Protein AF-A0A2E1AAJ9-F1 (afdb_monomer)

Nearest PDB structures (foldseek):
  6jx6-assembly1_C  TM=2.119E-01  e=5.612E+00  Homo sapiens

Sequence (139 aa):
MKSLSLLQIGNFVALIATLIMNGLSNSGIFPNTVGDLGNSRAIFFLPETYVFAIWGVIYVGLIGFAIYQLRPVAKANGTVDRVGYWFVLSCLANITWLVLFLYDLVWLSTVAMLVILYALIMIYRRLGIGQRTIDWQER

Foldseek 3Di:
DDDDDPLLVLLVVLLVVLVVLQCCLQVPVAVDHLQRLLVVDPDPPRDHSCVCCVVVVVSVVSVVVSVVCVDVVCVVVCLSVQQRVLSSQLSVLSSVLSVCVSVVVVVVSVVSVVSNVVSVVSNCVSVCVPNDDQDPVRD

Secondary structure (DSSP, 8-state):
-PPPPHHHHHHHHHHHHHHHHHHHHHTTSSSS-HHHHHHTS--TTPPPGGGGGHHHHHHHHHHHHHHHTTSHHHHHTTHHHHHHHHHHHHHHHHHHHHHHHHTT-HHHHHHHHHHHHHHHHHHHHHHTTTTS---TTT-

Solvent-accessible surface area (backbone atoms only — not comparable to full-atom values): 7827 Å² total; per-residue (Å²): 131,86,80,79,52,72,53,59,52,45,36,46,53,32,48,53,53,31,54,49,49,55,49,46,44,65,67,69,81,43,101,55,33,62,53,54,62,51,67,73,48,94,48,99,81,61,71,62,66,70,63,62,51,56,54,58,58,51,49,52,52,51,51,52,47,58,55,48,60,70,37,71,65,34,59,74,72,45,50,52,75,53,32,28,69,38,49,31,50,27,28,53,25,49,42,50,20,53,53,30,44,68,70,67,37,51,73,62,18,50,52,24,48,52,51,27,52,50,25,50,54,48,34,51,64,56,68,35,77,92,77,61,86,78,50,83,92,74,111

Structure (mmCIF, N/CA/C/O backbone):
data_AF-A0A2E1AAJ9-F1
#
_entry.id   AF-A0A2E1AAJ9-F1
#
loop_
_atom_site.group_PDB
_atom_site.id
_atom_site.type_symbol
_atom_site.label_atom_id
_atom_site.label_alt_id
_atom_site.label_comp_id
_atom_site.label_asym_id
_atom_site.label_entity_id
_atom_site.label_seq_id
_atom_site.pdbx_PDB_ins_code
_atom_site.Cartn_x
_atom_site.Cartn_y
_atom_site.Cartn_z
_atom_site.occupancy
_atom_site.B_iso_or_equiv
_atom_site.auth_seq_id
_atom_site.auth_comp_id
_atom_site.auth_asym_id
_atom_site.auth_atom_id
_atom_site.pdbx_PDB_model_num
ATOM 1 N N . MET A 1 1 ? -4.360 7.893 28.982 1.00 41.97 1 MET A N 1
ATOM 2 C CA . MET A 1 1 ? -3.803 7.544 27.655 1.00 41.97 1 MET A CA 1
ATOM 3 C C . MET A 1 1 ? -4.400 6.206 27.239 1.00 41.97 1 MET A C 1
ATOM 5 O O . MET A 1 1 ? -4.140 5.220 27.914 1.00 41.97 1 MET A O 1
ATOM 9 N N . LYS A 1 2 ? -5.294 6.159 26.240 1.00 51.53 2 LYS A N 1
ATOM 10 C CA . LYS A 1 2 ? -5.865 4.878 25.779 1.00 51.53 2 LYS A CA 1
ATOM 11 C C . LYS A 1 2 ? -4.770 4.130 25.013 1.00 51.53 2 LYS A C 1
ATOM 13 O O . LYS A 1 2 ? -4.247 4.679 24.049 1.00 51.53 2 LYS A O 1
ATOM 18 N N . SER A 1 3 ? -4.408 2.925 25.449 1.00 59.69 3 SER A N 1
ATOM 19 C CA . SER A 1 3 ? -3.402 2.106 24.767 1.00 59.69 3 SER A CA 1
ATOM 20 C C . SER A 1 3 ? -3.836 1.823 23.327 1.00 59.69 3 SER A C 1
ATOM 22 O O . SER A 1 3 ? -5.006 1.524 23.050 1.00 59.69 3 SER A O 1
ATOM 24 N N . LEU A 1 4 ? -2.902 1.964 22.388 1.00 66.38 4 LEU A N 1
ATOM 25 C CA . LEU A 1 4 ? -3.104 1.537 21.007 1.00 66.38 4 LEU A CA 1
ATOM 26 C C . LEU A 1 4 ? -3.210 0.009 20.989 1.00 66.38 4 LEU A C 1
ATOM 28 O O . LEU A 1 4 ? -2.479 -0.680 21.697 1.00 66.38 4 LEU A O 1
ATOM 32 N N . SER A 1 5 ? -4.158 -0.523 20.220 1.00 79.19 5 SER A N 1
ATOM 33 C CA . SER A 1 5 ? -4.226 -1.970 19.996 1.00 79.19 5 SER A CA 1
ATOM 34 C C . SER A 1 5 ? -3.072 -2.411 19.094 1.00 79.19 5 SER A C 1
ATOM 36 O O . SER A 1 5 ? -2.636 -1.651 18.225 1.00 79.19 5 SER A O 1
ATOM 38 N N . LEU A 1 6 ? -2.614 -3.654 19.262 1.00 84.25 6 LEU A N 1
ATOM 39 C CA . LEU A 1 6 ? -1.573 -4.253 18.422 1.00 84.25 6 LEU A CA 1
ATOM 40 C C . LEU A 1 6 ? -1.909 -4.140 16.923 1.00 84.25 6 LEU A C 1
ATOM 42 O O . LEU A 1 6 ? -1.031 -3.870 16.114 1.00 84.25 6 LEU A O 1
ATOM 46 N N . LEU A 1 7 ? -3.192 -4.265 16.566 1.00 85.44 7 LEU A N 1
ATOM 47 C CA . LEU A 1 7 ? -3.684 -4.129 15.194 1.00 85.44 7 LEU A CA 1
ATOM 48 C C . LEU A 1 7 ? -3.580 -2.707 14.642 1.00 85.44 7 LEU A C 1
ATOM 50 O O . LEU A 1 7 ? -3.213 -2.540 13.486 1.00 85.44 7 LEU A O 1
ATOM 54 N N . GLN A 1 8 ? -3.853 -1.675 15.445 1.00 85.38 8 GLN A N 1
ATOM 55 C CA . GLN A 1 8 ? -3.682 -0.281 15.002 1.00 85.38 8 GLN A CA 1
ATOM 56 C C . GLN A 1 8 ? -2.216 0.021 14.695 1.00 85.38 8 GLN A C 1
ATOM 58 O O . GLN A 1 8 ? -1.916 0.653 13.682 1.00 85.38 8 GLN A O 1
ATOM 63 N N . ILE A 1 9 ? -1.316 -0.458 15.560 1.00 86.69 9 ILE A N 1
ATOM 64 C CA . ILE A 1 9 ? 0.131 -0.336 15.363 1.00 86.69 9 ILE A CA 1
ATOM 65 C C . ILE A 1 9 ? 0.538 -1.113 14.108 1.00 86.69 9 ILE A C 1
ATOM 67 O O . ILE A 1 9 ? 1.199 -0.552 13.241 1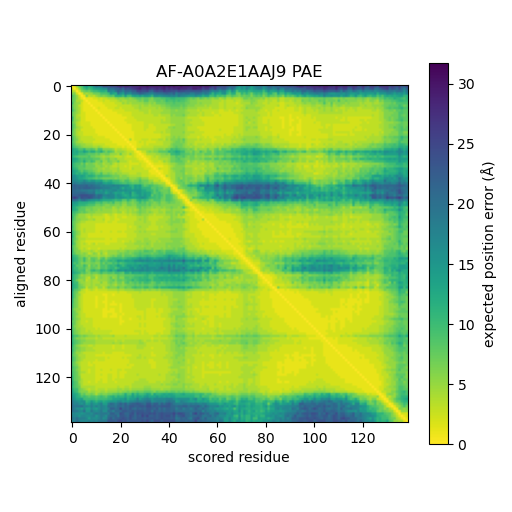.00 86.69 9 ILE A O 1
ATOM 71 N N . GLY A 1 10 ? 0.082 -2.361 13.971 1.00 88.56 10 GLY A N 1
ATOM 72 C CA . GLY A 1 10 ? 0.343 -3.203 12.804 1.00 88.56 10 GLY A CA 1
ATOM 73 C C . GLY A 1 10 ? -0.109 -2.560 11.493 1.00 88.56 10 GLY A C 1
ATOM 74 O O . GLY A 1 10 ? 0.683 -2.474 10.561 1.00 88.56 10 GLY A O 1
ATOM 75 N N . ASN A 1 11 ? -1.333 -2.029 11.438 1.00 91.19 11 ASN A N 1
ATOM 76 C CA . ASN A 1 11 ? -1.853 -1.310 10.274 1.00 91.19 11 ASN A CA 1
ATOM 77 C C . ASN A 1 11 ? -0.999 -0.087 9.937 1.00 91.19 11 ASN A C 1
ATOM 79 O O . ASN A 1 11 ? -0.665 0.136 8.776 1.00 91.19 11 ASN A O 1
ATOM 83 N N . PHE A 1 12 ? -0.643 0.711 10.947 1.00 90.75 12 PHE A N 1
ATOM 84 C CA . PHE A 1 12 ? 0.141 1.921 10.732 1.00 90.75 12 PHE A CA 1
ATOM 85 C C . PHE A 1 12 ? 1.541 1.588 10.207 1.00 90.75 12 PHE A C 1
ATOM 87 O O . PHE A 1 12 ? 1.965 2.137 9.194 1.00 90.75 12 PHE A O 1
ATOM 94 N N . VAL A 1 13 ? 2.230 0.635 10.839 1.00 93.50 13 VAL A N 1
ATOM 95 C CA . VAL A 1 13 ? 3.557 0.170 10.407 1.00 93.50 13 VAL A CA 1
ATOM 96 C C . VAL A 1 13 ? 3.499 -0.419 8.997 1.00 93.50 13 VAL A C 1
ATOM 98 O O . VAL A 1 13 ? 4.334 -0.075 8.163 1.00 93.50 13 VAL A O 1
ATOM 101 N N . ALA A 1 14 ? 2.497 -1.251 8.700 1.00 94.12 14 ALA A N 1
ATOM 102 C CA . ALA A 1 14 ? 2.323 -1.846 7.378 1.00 94.12 14 ALA A CA 1
ATOM 103 C C . ALA A 1 14 ? 2.077 -0.783 6.295 1.00 94.12 14 ALA A C 1
ATOM 105 O O . ALA A 1 14 ? 2.662 -0.862 5.212 1.00 94.12 14 ALA A O 1
ATOM 106 N N . LEU A 1 15 ? 1.273 0.245 6.592 1.00 94.88 15 LEU A N 1
ATOM 107 C CA . LEU A 1 15 ? 1.057 1.366 5.679 1.00 94.88 15 LEU A CA 1
ATOM 108 C C . LEU A 1 15 ? 2.355 2.139 5.431 1.00 94.88 15 LEU A C 1
ATOM 110 O O . LEU A 1 15 ? 2.710 2.357 4.277 1.00 94.88 15 LEU A O 1
ATOM 114 N N . ILE A 1 16 ? 3.081 2.516 6.487 1.00 95.38 16 ILE A N 1
ATOM 115 C CA . ILE A 1 16 ? 4.347 3.250 6.353 1.00 95.38 16 ILE A CA 1
ATOM 116 C C . ILE A 1 16 ? 5.355 2.448 5.524 1.00 95.38 16 ILE A C 1
ATOM 118 O O . ILE A 1 16 ? 5.942 2.994 4.593 1.00 95.38 16 ILE A O 1
ATOM 122 N N . ALA A 1 17 ? 5.502 1.148 5.791 1.00 96.12 17 ALA A N 1
ATOM 123 C CA . ALA A 1 17 ? 6.362 0.274 4.997 1.00 96.12 17 ALA A CA 1
ATOM 124 C C . ALA A 1 17 ? 5.942 0.236 3.516 1.00 96.12 17 ALA A C 1
ATOM 126 O O . ALA A 1 17 ? 6.795 0.278 2.631 1.00 96.12 17 ALA A O 1
ATOM 127 N N . THR A 1 18 ? 4.634 0.218 3.243 1.00 95.88 18 THR A N 1
ATOM 128 C CA . THR A 1 18 ? 4.092 0.236 1.875 1.00 95.88 18 THR A CA 1
ATOM 129 C C . THR A 1 18 ? 4.427 1.543 1.157 1.00 95.88 18 THR A C 1
ATOM 131 O O . THR A 1 18 ? 4.895 1.513 0.021 1.00 95.88 18 THR A O 1
ATOM 134 N N . LEU A 1 19 ? 4.238 2.690 1.819 1.00 94.81 19 LEU A N 1
ATOM 135 C CA . LEU A 1 19 ? 4.552 4.009 1.258 1.00 94.81 19 LEU A CA 1
ATOM 136 C C . LEU A 1 19 ? 6.049 4.167 0.986 1.00 94.81 19 LEU A C 1
ATOM 138 O O . LEU A 1 19 ? 6.427 4.664 -0.073 1.00 94.81 19 LEU A O 1
ATOM 142 N N . ILE A 1 20 ? 6.895 3.708 1.915 1.00 94.94 20 ILE A N 1
ATOM 143 C CA . ILE A 1 20 ? 8.349 3.705 1.732 1.00 94.94 20 ILE A CA 1
ATOM 144 C C . ILE A 1 20 ? 8.707 2.852 0.519 1.00 94.94 20 ILE A C 1
ATOM 146 O O . ILE A 1 20 ? 9.379 3.347 -0.379 1.00 94.94 20 ILE A O 1
ATOM 150 N N . MET A 1 21 ? 8.228 1.606 0.445 1.00 94.38 21 MET A N 1
ATOM 151 C CA . MET A 1 21 ? 8.537 0.725 -0.681 1.00 94.38 21 MET A CA 1
ATOM 152 C C . MET A 1 21 ? 8.061 1.310 -2.016 1.00 94.38 21 MET A C 1
ATOM 154 O O . MET A 1 21 ? 8.784 1.239 -3.008 1.00 94.38 21 MET A O 1
ATOM 158 N N . ASN A 1 22 ? 6.879 1.930 -2.047 1.00 93.19 22 ASN A N 1
ATOM 159 C CA . ASN A 1 22 ? 6.389 2.598 -3.247 1.00 93.19 22 ASN A CA 1
ATOM 160 C C . ASN A 1 22 ? 7.291 3.773 -3.657 1.00 93.19 22 ASN A C 1
ATOM 162 O O . ASN A 1 22 ? 7.662 3.872 -4.828 1.00 93.19 22 ASN A O 1
ATOM 166 N N . GLY A 1 23 ? 7.713 4.603 -2.701 1.00 90.75 23 GLY A N 1
ATOM 167 C CA . GLY A 1 23 ? 8.687 5.665 -2.948 1.00 90.75 23 GLY A CA 1
ATOM 168 C C . GLY A 1 23 ? 10.007 5.117 -3.493 1.00 90.75 23 GLY A C 1
ATOM 169 O O . GLY A 1 23 ? 10.478 5.583 -4.527 1.00 90.75 23 GLY A O 1
ATOM 170 N N . LEU A 1 24 ? 10.553 4.067 -2.868 1.00 90.81 24 LEU A N 1
ATOM 171 C CA . LEU A 1 24 ? 11.791 3.408 -3.305 1.00 90.81 24 LEU A CA 1
ATOM 172 C C . LEU A 1 24 ? 11.676 2.835 -4.724 1.00 90.81 24 LEU A C 1
ATOM 174 O O . LEU A 1 24 ? 12.608 2.946 -5.515 1.00 90.81 24 LEU A O 1
ATOM 178 N N . SER A 1 25 ? 10.520 2.261 -5.068 1.00 88.12 25 SER A N 1
ATOM 179 C CA . SER A 1 25 ? 10.265 1.691 -6.397 1.00 88.12 25 SER A CA 1
ATOM 180 C C . SER A 1 25 ? 10.238 2.731 -7.529 1.00 88.12 25 SER A C 1
ATOM 182 O O . SER A 1 25 ? 10.301 2.357 -8.700 1.00 88.12 25 SER A O 1
ATOM 184 N N . ASN A 1 26 ? 10.171 4.024 -7.187 1.00 86.06 26 ASN A N 1
ATOM 185 C CA . ASN A 1 26 ? 10.147 5.146 -8.130 1.00 86.06 26 ASN A CA 1
ATOM 186 C C . ASN A 1 26 ? 11.325 6.127 -7.951 1.00 86.06 26 ASN A C 1
ATOM 188 O O . ASN A 1 26 ? 11.456 7.059 -8.737 1.00 86.06 26 ASN A O 1
ATOM 192 N N . SER A 1 27 ? 12.189 5.951 -6.942 1.00 82.75 27 SER A N 1
ATOM 193 C CA . SER A 1 27 ? 13.250 6.912 -6.591 1.00 82.75 27 SER A CA 1
ATOM 194 C C . SER A 1 27 ? 14.602 6.662 -7.271 1.00 82.75 27 SER A C 1
ATOM 196 O O . SER A 1 27 ? 15.576 7.339 -6.947 1.00 82.75 27 SER A O 1
ATOM 198 N N . GLY A 1 28 ? 14.691 5.679 -8.175 1.00 79.44 28 GLY A N 1
ATOM 199 C CA . GLY A 1 28 ? 15.927 5.330 -8.891 1.00 79.44 28 GLY A CA 1
ATOM 200 C C . GLY A 1 28 ? 16.938 4.501 -8.086 1.00 79.44 28 GLY A C 1
ATOM 201 O O . GLY A 1 28 ? 18.071 4.329 -8.521 1.00 79.44 28 GLY A O 1
ATOM 202 N N . ILE A 1 29 ? 16.550 3.980 -6.915 1.00 86.31 29 ILE A N 1
ATOM 203 C CA . ILE A 1 29 ? 17.383 3.051 -6.121 1.00 86.31 29 ILE A CA 1
ATOM 204 C C . ILE A 1 29 ? 17.479 1.672 -6.787 1.00 86.31 29 ILE A C 1
ATOM 206 O O . ILE A 1 29 ? 18.475 0.968 -6.631 1.00 86.31 29 ILE A O 1
ATOM 210 N N . PHE A 1 30 ? 16.448 1.289 -7.537 1.00 86.75 30 PHE A N 1
ATOM 211 C CA . PHE A 1 30 ? 16.448 0.087 -8.359 1.00 86.75 30 PHE A CA 1
ATOM 212 C C . PHE A 1 30 ? 16.929 0.406 -9.781 1.00 86.75 30 PHE A C 1
ATOM 214 O O . PHE A 1 30 ? 16.762 1.541 -10.227 1.00 86.75 30 PHE A O 1
ATOM 221 N N . PRO A 1 31 ? 17.473 -0.584 -10.519 1.00 85.00 31 PRO A N 1
ATOM 222 C CA . PRO A 1 31 ? 17.935 -0.384 -11.895 1.00 85.00 31 PRO A CA 1
ATOM 223 C C . PRO A 1 31 ? 16.858 0.154 -12.843 1.00 85.00 31 PRO A C 1
ATOM 225 O O . PRO A 1 31 ? 17.183 0.847 -13.798 1.00 85.00 31 PRO A O 1
ATOM 228 N N . ASN A 1 32 ? 15.592 -0.170 -12.573 1.00 85.81 32 ASN A N 1
ATOM 229 C CA . ASN A 1 32 ? 14.432 0.306 -13.314 1.00 85.81 32 ASN A CA 1
ATOM 230 C C . ASN A 1 32 ? 13.338 0.725 -12.330 1.00 85.81 32 ASN A C 1
ATOM 232 O O . ASN A 1 32 ? 13.241 0.152 -11.239 1.00 85.81 32 ASN A O 1
ATOM 236 N N . THR A 1 33 ? 12.481 1.667 -12.724 1.00 86.25 33 THR A N 1
ATOM 237 C CA . THR A 1 33 ? 11.248 1.953 -11.980 1.00 86.25 33 THR A CA 1
ATOM 238 C C . THR A 1 33 ? 10.100 1.051 -12.432 1.00 86.25 33 THR A C 1
ATOM 240 O O . THR A 1 33 ? 10.139 0.425 -13.495 1.00 86.25 33 THR A O 1
ATOM 243 N N . VAL A 1 34 ? 9.028 1.007 -11.636 1.00 84.62 34 VAL A N 1
ATOM 244 C CA . VAL A 1 34 ? 7.780 0.323 -12.024 1.00 84.62 34 VAL A CA 1
ATOM 245 C C . VAL A 1 34 ? 7.207 0.911 -13.320 1.00 84.62 34 VAL A C 1
ATOM 247 O O . VAL A 1 34 ? 6.708 0.164 -14.159 1.00 84.62 34 VAL A O 1
ATOM 250 N N . GLY A 1 35 ? 7.319 2.231 -13.509 1.00 80.06 35 GLY A N 1
ATOM 251 C CA . GLY A 1 35 ? 6.894 2.905 -14.736 1.00 80.06 35 GLY A CA 1
ATOM 252 C C . GLY A 1 35 ? 7.723 2.492 -15.953 1.00 80.06 35 GLY A C 1
ATOM 253 O O . GLY A 1 35 ? 7.157 2.197 -17.005 1.00 80.06 35 GLY A O 1
ATOM 254 N N . ASP A 1 36 ? 9.045 2.392 -15.796 1.00 82.81 36 ASP A N 1
ATOM 255 C CA . ASP A 1 36 ? 9.955 1.999 -16.881 1.00 82.81 36 ASP A CA 1
ATOM 256 C C . ASP A 1 36 ? 9.724 0.547 -17.316 1.00 82.81 36 ASP A C 1
ATOM 258 O O . ASP A 1 36 ? 9.633 0.262 -18.510 1.00 82.81 36 ASP A O 1
ATOM 262 N N . LEU A 1 37 ? 9.573 -0.370 -16.352 1.00 81.94 37 LEU A N 1
ATOM 263 C CA . LEU A 1 37 ? 9.269 -1.783 -16.618 1.00 81.94 37 LEU A CA 1
ATOM 264 C C . LEU A 1 37 ? 7.868 -1.987 -17.205 1.00 81.94 37 LEU A C 1
ATOM 266 O O . LEU A 1 37 ? 7.638 -2.946 -17.942 1.00 81.94 37 LEU A O 1
ATOM 270 N N . GLY A 1 38 ? 6.931 -1.095 -16.877 1.00 75.81 38 GLY A N 1
ATOM 271 C CA . GLY A 1 38 ? 5.630 -1.031 -17.531 1.00 75.81 38 GLY A CA 1
ATOM 272 C C . GLY A 1 38 ? 5.773 -0.664 -19.008 1.00 75.81 38 GLY A C 1
ATOM 273 O O . GLY A 1 38 ? 5.323 -1.416 -19.863 1.00 75.81 38 GLY A O 1
ATOM 274 N N . ASN A 1 39 ? 6.457 0.440 -19.316 1.00 75.56 39 ASN A N 1
ATOM 275 C CA . ASN A 1 39 ? 6.601 0.945 -20.687 1.00 75.56 39 ASN A CA 1
ATOM 276 C C . ASN A 1 39 ? 7.502 0.095 -21.589 1.00 75.56 39 ASN A C 1
ATOM 278 O O . ASN A 1 39 ? 7.328 0.102 -22.807 1.00 75.56 39 ASN A O 1
ATOM 282 N N . SER A 1 40 ? 8.478 -0.619 -21.024 1.00 75.81 40 SER A N 1
ATOM 283 C CA . SER A 1 40 ? 9.390 -1.463 -21.805 1.00 75.81 40 SER A CA 1
ATOM 28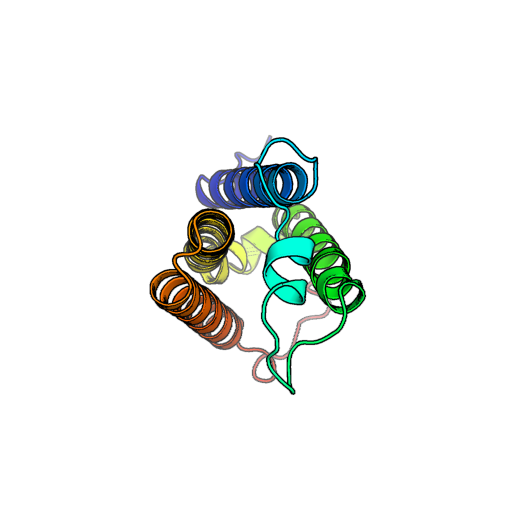4 C C . SER A 1 40 ? 8.692 -2.676 -22.429 1.00 75.81 40 SER A C 1
ATOM 286 O O . SER A 1 40 ? 9.211 -3.285 -23.368 1.00 75.81 40 SER A O 1
ATOM 288 N N . ARG A 1 41 ? 7.497 -3.029 -21.943 1.00 71.31 41 ARG A N 1
ATOM 289 C CA . ARG A 1 41 ? 6.693 -4.125 -22.476 1.00 71.31 41 ARG A CA 1
ATOM 290 C C . ARG A 1 41 ? 5.739 -3.574 -23.533 1.00 71.31 41 ARG A C 1
ATOM 292 O O . ARG A 1 41 ? 4.840 -2.800 -23.245 1.00 71.31 41 ARG A O 1
ATOM 299 N N . ALA A 1 42 ? 5.887 -4.012 -24.777 1.00 60.84 42 ALA A N 1
ATOM 300 C CA . ALA A 1 42 ? 4.948 -3.671 -25.843 1.00 60.84 42 ALA A CA 1
ATOM 301 C C . ALA A 1 42 ? 3.664 -4.517 -25.721 1.00 60.84 42 ALA A C 1
ATOM 303 O O . ALA A 1 42 ? 3.472 -5.486 -26.455 1.00 60.84 42 ALA A O 1
ATOM 304 N N . ILE A 1 43 ? 2.792 -4.191 -24.764 1.00 67.38 43 ILE A N 1
ATOM 305 C CA . ILE A 1 43 ? 1.460 -4.802 -24.634 1.00 67.38 43 ILE A CA 1
ATOM 306 C C . ILE A 1 43 ? 0.430 -3.738 -25.010 1.00 67.38 43 ILE A C 1
ATOM 308 O O . ILE A 1 43 ? 0.411 -2.667 -24.419 1.00 67.38 43 ILE A O 1
ATOM 312 N N . PHE A 1 44 ? -0.459 -4.044 -25.958 1.00 64.75 44 PHE A N 1
ATOM 313 C CA . PHE A 1 44 ? -1.479 -3.112 -26.476 1.00 64.75 44 PHE A CA 1
ATOM 314 C C . PHE A 1 44 ? -2.409 -2.501 -25.415 1.00 64.75 44 PHE A C 1
ATOM 316 O O . PHE A 1 44 ? -3.072 -1.505 -25.679 1.00 64.75 44 PHE A O 1
ATOM 323 N N . PHE A 1 45 ? -2.472 -3.106 -24.230 1.00 66.31 45 PHE A N 1
ATOM 324 C CA . PHE A 1 45 ? -3.327 -2.687 -23.122 1.00 66.31 45 PHE A CA 1
ATOM 325 C C . PHE A 1 45 ? -2.542 -2.071 -21.962 1.00 66.31 45 PHE A C 1
ATOM 327 O O . PHE A 1 45 ? -3.135 -1.805 -20.917 1.00 66.31 45 PHE A O 1
ATOM 334 N N . LEU A 1 46 ? -1.223 -1.886 -22.102 1.00 61.47 46 LEU A N 1
ATOM 335 C CA . LEU A 1 46 ? -0.454 -1.190 -21.081 1.00 61.47 46 LEU A CA 1
ATOM 336 C C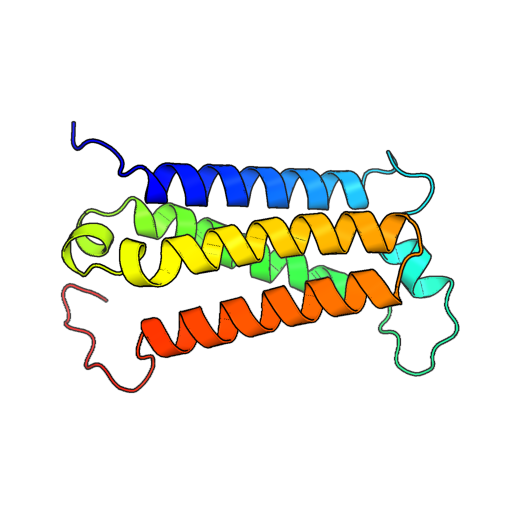 . L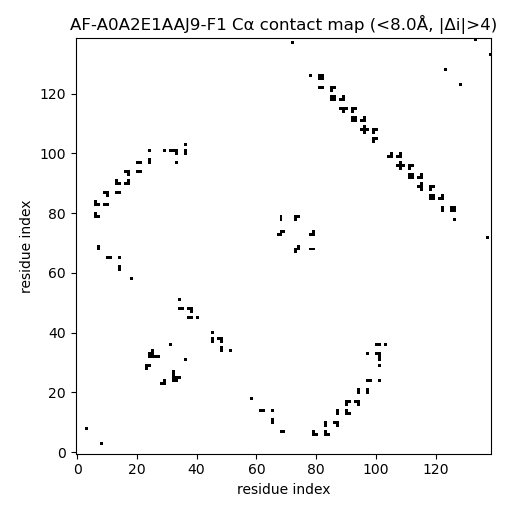EU A 1 46 ? -0.867 0.275 -21.078 1.00 61.47 46 LEU A C 1
ATOM 338 O O . LEU A 1 46 ? -0.770 0.948 -22.106 1.00 61.47 46 LEU A O 1
ATOM 342 N N . PRO A 1 47 ? -1.351 0.773 -19.940 1.00 62.62 47 PRO A N 1
ATOM 343 C CA . PRO A 1 47 ? -1.593 2.183 -19.830 1.00 62.62 47 PRO A CA 1
ATOM 344 C C . PRO A 1 47 ? -0.261 2.941 -19.817 1.00 62.62 47 PRO A C 1
ATOM 346 O O . PRO A 1 47 ? 0.743 2.439 -19.312 1.00 62.62 47 PRO A O 1
ATOM 349 N N . GLU A 1 48 ?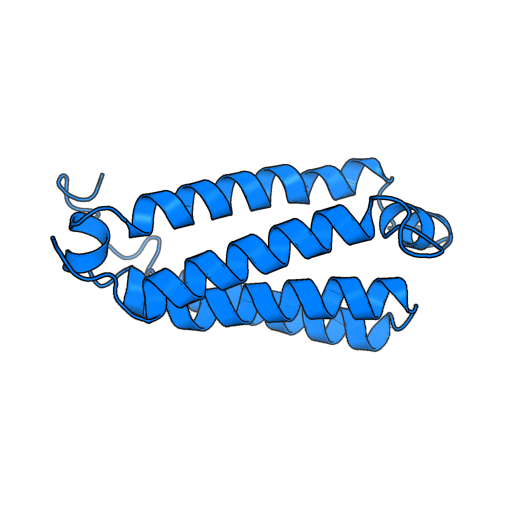 -0.267 4.171 -20.327 1.00 71.81 48 GLU A N 1
ATOM 350 C CA . GLU A 1 48 ? 0.882 5.069 -20.201 1.00 71.81 48 GLU A CA 1
ATOM 351 C C . GLU A 1 48 ? 1.284 5.276 -18.730 1.00 71.81 48 GLU A C 1
ATOM 353 O O . GLU A 1 48 ? 0.473 5.124 -17.809 1.00 71.81 48 GLU A O 1
ATOM 358 N N . THR A 1 49 ? 2.529 5.713 -18.506 1.00 71.38 49 THR A N 1
ATOM 359 C CA . THR A 1 49 ? 3.135 5.910 -17.177 1.00 71.38 49 THR A CA 1
ATOM 360 C C . THR A 1 49 ? 2.259 6.704 -16.202 1.00 71.38 49 THR A C 1
ATOM 362 O O . THR A 1 49 ? 2.302 6.463 -14.995 1.00 71.38 49 THR A O 1
ATOM 365 N N . TYR A 1 50 ? 1.433 7.635 -16.693 1.00 76.75 50 TYR A N 1
ATOM 366 C CA . TYR A 1 50 ? 0.558 8.441 -15.840 1.00 76.75 50 TYR A CA 1
ATOM 367 C C . TYR A 1 50 ? -0.514 7.615 -15.117 1.00 76.75 50 TYR A C 1
ATOM 369 O O . TYR A 1 50 ? -1.001 8.042 -14.073 1.00 76.75 50 TYR A O 1
ATOM 377 N N . VAL A 1 51 ? -0.890 6.432 -15.610 1.00 80.19 51 VAL A N 1
ATOM 378 C CA . VAL A 1 51 ? -1.920 5.605 -14.956 1.00 80.19 51 VAL A CA 1
ATOM 379 C C . VAL A 1 51 ? -1.438 5.049 -13.624 1.00 80.19 51 VAL A C 1
ATOM 381 O O . VAL A 1 51 ? -2.252 4.803 -12.736 1.00 80.19 51 VAL A O 1
ATOM 384 N N . PHE A 1 52 ? -0.127 4.979 -13.395 1.00 79.12 52 PHE A N 1
ATOM 385 C CA . PHE A 1 52 ? 0.401 4.689 -12.065 1.00 79.12 52 PHE A CA 1
ATOM 386 C C . PHE A 1 52 ? 0.104 5.805 -11.043 1.00 79.12 52 PHE A C 1
ATOM 388 O O . PHE A 1 52 ? 0.194 5.559 -9.841 1.00 79.12 52 PHE A O 1
ATOM 395 N N . ALA A 1 53 ? -0.353 6.993 -11.463 1.00 85.06 53 ALA A N 1
ATOM 396 C CA . ALA A 1 53 ? -0.771 8.059 -10.550 1.00 85.06 53 ALA A CA 1
ATOM 397 C C . ALA A 1 53 ? -1.995 7.687 -9.689 1.00 85.06 53 ALA A C 1
ATOM 399 O O . ALA A 1 53 ? -2.175 8.266 -8.614 1.00 85.06 53 ALA A O 1
ATOM 400 N N . ILE A 1 54 ? -2.801 6.690 -10.091 1.00 88.56 54 ILE A N 1
ATOM 401 C CA . ILE A 1 54 ? -3.924 6.195 -9.270 1.00 88.56 54 ILE A CA 1
ATOM 402 C C . ILE A 1 54 ? -3.456 5.726 -7.888 1.00 88.56 54 ILE A C 1
ATOM 404 O O . ILE A 1 54 ? -4.188 5.863 -6.906 1.00 88.56 54 ILE A O 1
ATOM 408 N N . TRP A 1 55 ? -2.221 5.224 -7.787 1.00 88.81 55 TRP A N 1
ATOM 409 C CA . TRP A 1 55 ? -1.646 4.778 -6.525 1.00 88.81 55 TRP A CA 1
ATOM 410 C C . TRP A 1 55 ? -1.534 5.921 -5.519 1.00 88.81 55 TRP A C 1
ATOM 412 O O . TRP A 1 55 ? -1.822 5.709 -4.346 1.00 88.81 55 TRP A O 1
ATOM 422 N N . GLY A 1 56 ? -1.233 7.144 -5.966 1.00 89.62 56 GLY A N 1
ATOM 423 C CA . GLY A 1 56 ? -1.222 8.323 -5.099 1.00 89.62 56 GLY A CA 1
ATOM 424 C C . GLY A 1 56 ? -2.579 8.564 -4.433 1.00 89.62 56 GLY A C 1
ATOM 425 O O . GLY A 1 56 ? -2.650 8.742 -3.218 1.00 89.62 56 GLY A O 1
ATOM 426 N N . VAL A 1 57 ? -3.670 8.479 -5.201 1.00 91.38 57 VAL A N 1
ATOM 427 C CA . VAL A 1 57 ? -5.042 8.627 -4.679 1.00 91.38 57 VAL A CA 1
ATOM 428 C C . VAL A 1 57 ? -5.381 7.508 -3.691 1.00 91.38 57 VAL A C 1
ATOM 430 O O . VAL A 1 57 ? -5.917 7.775 -2.613 1.00 91.38 57 VAL A O 1
ATOM 433 N N . ILE A 1 58 ? -5.027 6.261 -4.022 1.00 92.69 58 ILE A N 1
ATOM 434 C CA . ILE A 1 58 ? -5.224 5.107 -3.135 1.00 92.69 58 ILE A CA 1
ATOM 435 C C . ILE A 1 58 ? -4.468 5.322 -1.819 1.00 92.69 58 ILE A C 1
ATOM 437 O O . ILE A 1 58 ? -5.056 5.185 -0.748 1.00 92.69 58 ILE A O 1
ATOM 441 N N . TYR A 1 59 ? -3.197 5.720 -1.874 1.00 92.06 59 TYR A N 1
ATOM 442 C CA . TYR A 1 59 ? -2.375 5.954 -0.688 1.00 92.06 59 TYR A CA 1
ATOM 443 C C . TYR A 1 59 ? -2.897 7.096 0.182 1.00 92.06 59 TYR A C 1
ATOM 445 O O . TYR A 1 59 ? -2.916 6.952 1.404 1.00 92.06 59 TYR A O 1
ATOM 453 N N . VAL A 1 60 ? -3.403 8.181 -0.410 1.00 93.44 60 VAL A N 1
ATOM 454 C CA . VAL A 1 60 ? -4.092 9.245 0.340 1.00 93.44 60 VAL A CA 1
ATOM 455 C C . VAL A 1 60 ? -5.308 8.685 1.085 1.00 93.44 60 VAL A C 1
ATOM 457 O O . VAL A 1 60 ? -5.476 8.952 2.277 1.00 93.44 60 VAL A O 1
ATOM 460 N N . GLY A 1 61 ? -6.117 7.851 0.427 1.00 91.50 61 GLY A N 1
ATOM 461 C CA . GLY A 1 61 ? -7.239 7.163 1.071 1.00 91.50 61 GLY A CA 1
ATOM 462 C C . GLY A 1 61 ? -6.804 6.254 2.228 1.00 91.50 61 GLY A C 1
ATOM 463 O O . GLY A 1 61 ? -7.413 6.278 3.300 1.00 91.50 61 GLY A O 1
ATOM 464 N N . LEU A 1 62 ? -5.716 5.497 2.053 1.00 91.12 62 LEU A N 1
ATOM 465 C CA . LEU A 1 62 ? -5.165 4.614 3.088 1.00 91.12 62 LEU A CA 1
ATOM 466 C C . LEU A 1 62 ? -4.602 5.400 4.284 1.00 91.12 62 LEU A C 1
ATOM 468 O O . LEU A 1 62 ? -4.796 4.986 5.427 1.00 91.12 62 LEU A O 1
ATOM 472 N N . ILE A 1 63 ? -3.972 6.555 4.049 1.00 91.25 63 ILE A N 1
ATOM 473 C CA . ILE A 1 63 ? -3.545 7.481 5.111 1.00 91.25 63 ILE A CA 1
ATOM 474 C C . ILE A 1 63 ? -4.765 8.016 5.866 1.00 91.25 63 ILE A C 1
ATOM 476 O O . ILE A 1 63 ? -4.782 7.995 7.098 1.00 91.25 63 ILE A O 1
ATOM 480 N N . GLY A 1 64 ? -5.816 8.423 5.149 1.00 90.06 64 GLY A N 1
ATOM 481 C CA . GLY A 1 64 ? -7.086 8.826 5.756 1.00 90.06 64 GLY A CA 1
ATOM 482 C C . GLY A 1 64 ? -7.672 7.734 6.656 1.00 90.06 64 GLY A C 1
ATOM 483 O O . GLY A 1 64 ? -8.068 8.009 7.791 1.00 90.06 64 GLY A O 1
ATOM 484 N N . PHE A 1 65 ? -7.644 6.476 6.207 1.00 87.19 65 PHE A N 1
ATOM 485 C CA . PHE A 1 65 ? -8.051 5.327 7.019 1.00 87.19 65 PHE A CA 1
ATOM 486 C C . PHE A 1 65 ? -7.154 5.123 8.253 1.00 87.19 65 PHE A C 1
ATOM 488 O O . PHE A 1 65 ? -7.662 4.896 9.355 1.00 87.19 65 PHE A O 1
ATOM 495 N N . ALA A 1 66 ? -5.834 5.258 8.104 1.00 87.19 66 ALA A N 1
ATOM 496 C CA . ALA A 1 66 ? -4.884 5.150 9.210 1.00 87.19 66 ALA A CA 1
ATOM 497 C C . ALA A 1 66 ? -5.064 6.255 10.270 1.00 87.19 66 ALA A C 1
ATOM 499 O O . ALA A 1 66 ? -4.798 6.018 11.449 1.00 87.19 66 ALA A O 1
ATOM 500 N N . ILE A 1 67 ? -5.564 7.431 9.882 1.00 87.06 67 ILE A N 1
ATOM 501 C CA . ILE A 1 67 ? -5.975 8.494 10.811 1.00 87.06 67 ILE A CA 1
ATOM 502 C C . ILE A 1 67 ? -7.336 8.155 11.439 1.00 87.06 67 ILE A C 1
ATOM 504 O O . ILE A 1 67 ? -7.507 8.278 12.654 1.00 87.06 67 ILE A O 1
ATOM 508 N N . TYR A 1 68 ? -8.297 7.668 10.648 1.00 84.69 68 TYR A N 1
ATOM 509 C CA . TYR A 1 68 ? -9.627 7.282 11.130 1.00 84.69 68 TYR A CA 1
ATOM 510 C C . TYR A 1 68 ? -9.566 6.207 12.225 1.00 84.69 68 TYR A C 1
ATOM 512 O O . TYR A 1 68 ? -10.246 6.335 13.245 1.00 84.69 68 TYR A O 1
ATOM 520 N N . GLN A 1 69 ? -8.704 5.194 12.079 1.00 82.94 69 GLN A N 1
ATOM 521 C CA . GLN A 1 69 ? -8.542 4.140 13.090 1.00 82.94 69 GLN A CA 1
ATOM 522 C C . GLN A 1 69 ? -8.044 4.656 14.450 1.00 82.94 69 GLN A C 1
ATOM 524 O O . GLN A 1 69 ? -8.196 3.948 15.444 1.00 82.94 69 GLN A O 1
ATOM 529 N N . LEU A 1 70 ? -7.456 5.858 14.526 1.00 80.12 70 LEU A N 1
ATOM 530 C CA . LEU A 1 70 ? -7.026 6.470 15.790 1.00 80.12 70 LEU A CA 1
ATOM 531 C C . LEU A 1 70 ? -8.205 7.072 16.570 1.00 80.12 70 LEU A C 1
ATOM 533 O O . LEU A 1 70 ? -8.084 7.320 17.773 1.00 80.12 70 LEU A O 1
ATOM 537 N N . ARG A 1 71 ? -9.359 7.288 15.921 1.00 80.75 71 ARG A N 1
ATOM 538 C CA . ARG A 1 71 ? -10.547 7.846 16.575 1.00 80.75 71 ARG A CA 1
ATOM 539 C C . ARG A 1 71 ? -11.163 6.817 17.538 1.00 80.75 71 ARG A C 1
ATOM 541 O O . ARG A 1 71 ? -11.288 5.642 17.189 1.00 80.75 71 ARG A O 1
ATOM 548 N N . PRO A 1 72 ? -11.638 7.236 18.728 1.00 69.88 72 PRO A N 1
ATOM 549 C CA . PRO A 1 72 ? -12.270 6.334 19.698 1.00 69.88 72 PRO A CA 1
ATOM 550 C C . PRO A 1 72 ? -13.497 5.598 19.142 1.00 69.88 72 PRO A C 1
ATOM 552 O O . PRO A 1 72 ? -13.731 4.449 19.507 1.00 69.88 72 PRO A O 1
ATOM 555 N N . VAL A 1 73 ? -14.236 6.252 18.240 1.00 69.88 73 VAL A N 1
ATOM 556 C CA . VAL A 1 73 ? -15.426 5.715 17.559 1.00 69.88 73 VAL A CA 1
ATOM 557 C C . VAL A 1 73 ? -15.078 4.482 16.718 1.00 69.88 73 VAL A C 1
ATOM 559 O O . VAL A 1 73 ? -15.750 3.461 16.813 1.00 69.88 73 VAL A O 1
ATOM 562 N N . ALA A 1 74 ? -13.954 4.505 15.992 1.00 69.81 74 ALA A N 1
ATOM 563 C CA . ALA A 1 74 ? -13.505 3.365 15.188 1.00 69.81 74 ALA A CA 1
ATOM 564 C C . ALA A 1 74 ? -13.187 2.124 16.044 1.00 69.81 74 ALA A C 1
ATOM 566 O O . ALA A 1 74 ? -13.366 0.988 15.596 1.00 69.81 74 ALA A O 1
ATOM 567 N N . LYS A 1 75 ? -12.736 2.345 17.288 1.00 69.31 75 LYS A N 1
ATOM 568 C CA . LYS A 1 75 ? -12.493 1.291 18.283 1.00 69.31 75 LYS A CA 1
ATOM 569 C C . LYS A 1 75 ? -13.797 0.734 18.857 1.00 69.31 75 LYS A C 1
ATOM 571 O O . LYS A 1 75 ? -13.911 -0.475 19.013 1.00 69.31 75 LYS A O 1
ATOM 576 N N . ALA A 1 76 ? -14.767 1.600 19.153 1.00 66.00 76 ALA A N 1
ATOM 577 C CA . ALA A 1 76 ? -16.058 1.195 19.710 1.00 66.00 76 ALA A CA 1
ATOM 578 C C . ALA A 1 76 ? -16.867 0.318 18.737 1.00 66.00 76 ALA A C 1
ATOM 580 O O . ALA A 1 76 ? -17.503 -0.643 19.159 1.00 66.00 76 ALA A O 1
ATOM 581 N N . ASN A 1 77 ? -16.769 0.582 17.431 1.00 69.62 77 ASN A N 1
ATOM 582 C CA . ASN A 1 77 ? -17.607 -0.085 16.425 1.00 69.62 77 ASN A CA 1
ATOM 583 C C . ASN A 1 77 ? -16.981 -1.376 15.857 1.00 69.62 77 ASN A C 1
ATOM 585 O O . ASN A 1 77 ? -17.540 -2.017 14.954 1.00 69.62 77 ASN A O 1
ATOM 589 N N . GLY A 1 78 ? -15.805 -1.767 16.372 1.00 76.00 78 GLY A N 1
ATOM 590 C CA . GLY A 1 78 ? -15.056 -2.953 15.944 1.00 76.00 78 GLY A CA 1
ATOM 591 C C . GLY A 1 78 ? -14.543 -2.877 14.502 1.00 76.00 78 GLY A C 1
ATOM 592 O O . GLY A 1 78 ? -14.207 -3.900 13.907 1.00 76.00 78 GLY A O 1
ATOM 593 N N . THR A 1 79 ? -14.512 -1.685 13.899 1.00 77.25 79 THR A N 1
ATOM 594 C CA . THR A 1 79 ? -14.093 -1.486 12.502 1.00 77.25 79 THR A CA 1
ATOM 595 C C . THR A 1 79 ? -12.640 -1.905 12.298 1.00 77.25 79 THR A C 1
ATOM 597 O O . THR A 1 79 ? -12.316 -2.560 11.309 1.00 77.25 79 THR A O 1
ATOM 600 N N . VAL A 1 80 ? -11.779 -1.598 13.272 1.00 80.50 80 VAL A N 1
ATOM 601 C CA . VAL A 1 80 ? -10.357 -1.964 13.236 1.00 80.50 80 VAL A CA 1
ATOM 602 C C . VAL A 1 80 ? -10.161 -3.480 13.238 1.00 80.50 80 VAL A C 1
ATOM 604 O O . VAL A 1 80 ? -9.339 -3.968 12.473 1.00 80.50 80 VAL A O 1
ATOM 607 N N . ASP A 1 81 ? -10.936 -4.240 14.012 1.00 80.88 81 ASP A N 1
ATOM 608 C CA . ASP A 1 81 ? -10.784 -5.702 14.077 1.00 80.88 81 ASP A CA 1
ATOM 609 C C . ASP A 1 81 ? -11.285 -6.386 12.800 1.00 80.88 81 ASP A C 1
ATOM 611 O O . ASP A 1 81 ? -10.726 -7.386 12.348 1.00 80.88 81 ASP A O 1
ATOM 615 N N . ARG A 1 82 ? -12.324 -5.820 12.173 1.00 80.62 82 ARG A N 1
ATOM 616 C CA . ARG A 1 82 ? -12.882 -6.333 10.912 1.00 80.62 82 ARG A CA 1
ATOM 617 C C . ARG A 1 82 ? -11.947 -6.123 9.723 1.00 80.62 82 ARG A C 1
ATOM 619 O O . ARG A 1 82 ? -11.945 -6.951 8.811 1.00 80.62 82 ARG A O 1
ATOM 626 N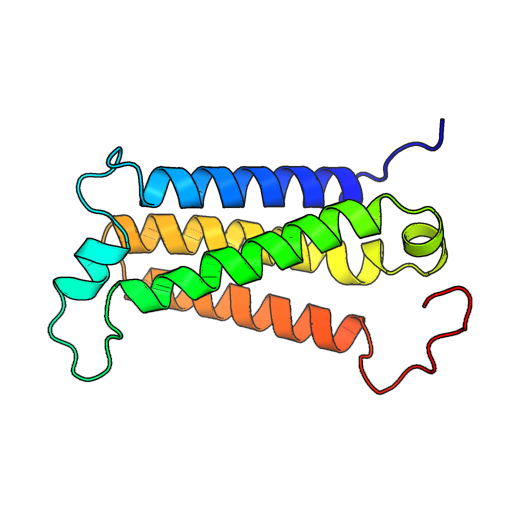 N . VAL A 1 83 ? -11.185 -5.030 9.729 1.00 86.38 83 VAL A N 1
ATOM 627 C CA . VAL A 1 83 ? -10.337 -4.609 8.603 1.00 86.38 83 VAL A CA 1
ATOM 628 C C . VAL A 1 83 ? -8.860 -4.935 8.831 1.00 86.38 83 VAL A C 1
ATOM 630 O O . VAL A 1 83 ? -8.177 -5.299 7.881 1.00 86.38 83 VAL A O 1
ATOM 633 N N . GLY A 1 84 ? -8.360 -4.857 10.066 1.00 84.12 84 GLY A N 1
ATOM 634 C CA . GLY A 1 84 ? -6.929 -4.766 10.374 1.00 84.12 84 GLY A CA 1
ATOM 635 C C . GLY A 1 84 ? -6.075 -5.912 9.834 1.00 84.12 84 GLY A C 1
ATOM 636 O O . GLY A 1 84 ? -5.105 -5.673 9.126 1.00 84.12 84 GLY A O 1
ATOM 637 N N . TYR A 1 85 ? -6.462 -7.168 10.068 1.00 89.69 85 TYR A N 1
ATOM 638 C CA . TYR A 1 85 ? -5.691 -8.309 9.554 1.00 89.69 85 TYR A CA 1
ATOM 639 C C . TYR A 1 85 ? -5.625 -8.342 8.019 1.00 89.69 85 TYR A C 1
ATOM 641 O O . TYR A 1 85 ? -4.565 -8.586 7.444 1.00 89.69 85 TYR A O 1
ATOM 649 N N . TRP A 1 86 ? -6.744 -8.056 7.350 1.00 92.88 86 TRP A N 1
ATOM 650 C CA . TRP A 1 86 ? -6.809 -8.016 5.888 1.00 92.88 86 TRP A CA 1
ATOM 651 C C . TRP A 1 86 ? -6.082 -6.801 5.314 1.00 92.88 86 TRP A C 1
ATOM 653 O O . TRP A 1 86 ? -5.485 -6.894 4.246 1.00 92.88 86 TRP A O 1
ATOM 663 N N . PHE A 1 87 ? -6.082 -5.684 6.038 1.00 93.31 87 PHE A N 1
ATOM 664 C CA . PHE A 1 87 ? -5.340 -4.486 5.675 1.00 93.31 87 PHE A CA 1
ATOM 665 C C . PHE A 1 87 ? -3.834 -4.743 5.707 1.00 93.31 87 PHE A C 1
ATOM 667 O O . PHE A 1 87 ? -3.159 -4.504 4.708 1.00 93.31 87 PHE A O 1
ATOM 674 N N . VAL A 1 88 ? -3.315 -5.323 6.795 1.00 93.94 88 VAL A N 1
ATOM 675 C CA . VAL A 1 88 ? -1.899 -5.718 6.882 1.00 93.94 88 VAL A CA 1
ATOM 676 C C . VAL A 1 88 ? -1.538 -6.688 5.758 1.00 93.94 88 VAL A C 1
ATOM 678 O O . VAL A 1 88 ? -0.529 -6.481 5.088 1.00 93.94 88 VAL A O 1
ATOM 681 N N . LEU A 1 89 ? -2.379 -7.696 5.494 1.00 95.31 89 LEU A N 1
ATOM 682 C CA . LEU A 1 89 ? -2.164 -8.618 4.376 1.00 95.31 89 LEU A CA 1
ATOM 683 C C . LEU A 1 89 ? -2.102 -7.879 3.031 1.00 95.31 89 LEU A C 1
ATOM 685 O O . LEU A 1 89 ? -1.216 -8.162 2.228 1.00 95.31 89 LEU A O 1
ATOM 689 N N . SER A 1 90 ? -2.997 -6.916 2.796 1.00 95.94 90 SER A N 1
ATOM 690 C CA . SER A 1 90 ? -3.000 -6.118 1.565 1.00 95.94 90 SER A CA 1
ATOM 691 C C . SER A 1 90 ? -1.728 -5.275 1.411 1.00 95.94 90 SER A C 1
ATOM 693 O O . SER A 1 90 ? -1.180 -5.206 0.315 1.00 95.94 90 SER A O 1
ATOM 695 N N . CYS A 1 91 ? -1.210 -4.704 2.505 1.00 95.94 91 CYS A N 1
ATOM 696 C CA . CYS A 1 91 ? 0.040 -3.946 2.525 1.00 95.94 91 CYS A CA 1
ATOM 697 C C . CYS A 1 91 ? 1.249 -4.838 2.227 1.00 95.94 91 CYS A C 1
ATOM 699 O O . CYS A 1 91 ? 2.068 -4.507 1.372 1.00 95.94 91 CYS A O 1
ATOM 701 N N . LEU A 1 92 ? 1.342 -5.999 2.882 1.00 96.75 92 LEU A N 1
ATOM 702 C CA . LEU A 1 92 ? 2.419 -6.958 2.631 1.00 96.75 92 LEU A CA 1
ATOM 703 C C . LEU A 1 92 ? 2.391 -7.448 1.182 1.00 96.75 92 LEU A C 1
ATOM 705 O O . LEU A 1 92 ? 3.416 -7.419 0.509 1.00 96.75 92 LEU A O 1
ATOM 709 N N . ALA A 1 93 ? 1.211 -7.812 0.676 1.00 96.81 93 ALA A N 1
ATOM 710 C CA . ALA A 1 93 ? 1.049 -8.218 -0.713 1.00 96.81 93 ALA A CA 1
ATOM 711 C C . ALA A 1 93 ? 1.386 -7.082 -1.697 1.00 96.81 93 ALA A C 1
ATOM 713 O O . ALA A 1 93 ? 1.954 -7.358 -2.750 1.00 96.81 93 ALA A O 1
ATOM 714 N N . ASN A 1 94 ? 1.114 -5.815 -1.355 1.00 96.88 94 ASN A N 1
ATOM 715 C CA . ASN A 1 94 ? 1.513 -4.654 -2.159 1.00 96.88 94 ASN A CA 1
ATOM 716 C C . ASN A 1 94 ? 3.038 -4.493 -2.236 1.00 96.88 94 ASN A C 1
ATOM 718 O O . ASN A 1 94 ? 3.583 -4.338 -3.327 1.00 96.88 94 ASN A O 1
ATOM 722 N N . ILE A 1 95 ? 3.731 -4.603 -1.102 1.00 96.38 95 ILE A N 1
ATOM 723 C CA . ILE A 1 95 ? 5.200 -4.575 -1.049 1.00 96.38 95 ILE A CA 1
ATOM 724 C C . ILE A 1 95 ? 5.779 -5.735 -1.868 1.00 96.38 95 ILE A C 1
ATOM 726 O O . ILE A 1 95 ? 6.654 -5.525 -2.706 1.00 96.38 95 ILE A O 1
ATOM 730 N N . THR A 1 96 ? 5.268 -6.954 -1.671 1.00 96.50 96 THR A N 1
ATOM 731 C CA . THR A 1 96 ? 5.697 -8.141 -2.423 1.00 96.50 96 THR A CA 1
ATOM 732 C C . THR A 1 96 ? 5.469 -7.970 -3.921 1.00 96.50 96 THR A C 1
ATOM 734 O O . THR A 1 96 ? 6.352 -8.292 -4.711 1.00 96.50 96 THR A O 1
ATOM 737 N N . TRP A 1 97 ? 4.319 -7.426 -4.319 1.00 95.69 97 TRP A N 1
ATOM 738 C CA . TRP A 1 97 ? 4.010 -7.121 -5.711 1.00 95.69 97 TRP A CA 1
ATOM 739 C C . TRP A 1 97 ? 5.050 -6.180 -6.337 1.00 95.69 97 TRP A 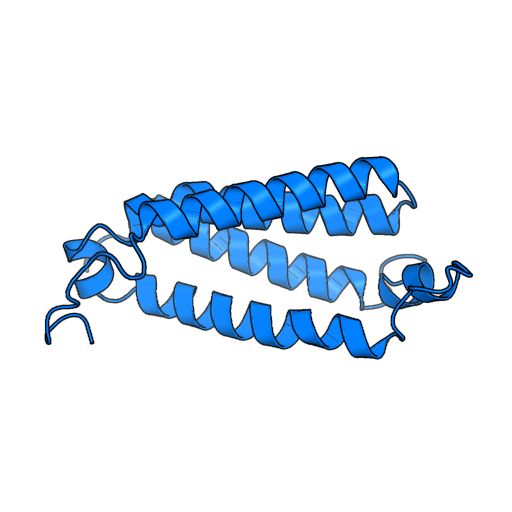C 1
ATOM 741 O O . TRP A 1 97 ? 5.587 -6.517 -7.395 1.00 95.69 97 TRP A O 1
ATOM 751 N N . LEU A 1 98 ? 5.367 -5.059 -5.671 1.00 93.44 98 LEU A N 1
ATOM 752 C CA . LEU A 1 98 ? 6.371 -4.091 -6.132 1.00 93.44 98 LEU A CA 1
ATOM 753 C C . LEU A 1 98 ? 7.736 -4.752 -6.315 1.00 93.44 98 LEU A C 1
ATOM 755 O O . LEU A 1 98 ? 8.347 -4.622 -7.371 1.00 93.44 98 LEU A O 1
ATOM 759 N N . VAL A 1 99 ? 8.195 -5.493 -5.305 1.00 93.81 99 VAL A N 1
ATOM 760 C CA . VAL A 1 99 ? 9.493 -6.175 -5.343 1.00 93.81 99 VAL A CA 1
ATOM 761 C C . VAL A 1 99 ? 9.539 -7.176 -6.498 1.00 93.81 99 VAL A C 1
ATOM 763 O O . VAL A 1 99 ? 10.435 -7.103 -7.330 1.00 93.81 99 VAL A O 1
ATOM 766 N N . LEU A 1 100 ? 8.555 -8.072 -6.606 1.00 93.88 100 LEU A N 1
ATOM 767 C CA . LEU A 1 100 ? 8.511 -9.068 -7.683 1.00 93.88 100 LEU A CA 1
ATOM 768 C C . LEU A 1 100 ? 8.472 -8.418 -9.068 1.00 93.88 100 LEU A C 1
ATOM 770 O O . LEU A 1 100 ? 9.114 -8.914 -9.990 1.00 93.88 100 LEU A O 1
ATOM 774 N N . PHE A 1 101 ? 7.747 -7.308 -9.209 1.00 90.94 101 PHE A N 1
ATOM 775 C CA . PHE A 1 101 ? 7.678 -6.579 -10.469 1.00 90.94 101 PHE A CA 1
ATOM 776 C C . PHE A 1 101 ? 9.029 -5.954 -10.839 1.00 90.94 101 PHE A C 1
ATOM 778 O O . PHE A 1 101 ? 9.461 -6.098 -11.976 1.00 90.94 101 PHE A O 1
ATOM 785 N N . LEU A 1 102 ? 9.730 -5.345 -9.876 1.00 91.19 102 LEU A N 1
ATOM 786 C CA . LEU A 1 102 ? 11.067 -4.765 -10.073 1.00 91.19 102 LEU A CA 1
ATOM 787 C C . LEU A 1 102 ? 12.127 -5.804 -10.474 1.00 91.19 102 LEU A C 1
ATOM 789 O O . LEU A 1 102 ? 13.071 -5.469 -11.185 1.00 91.19 102 LEU A O 1
ATOM 793 N N . TYR A 1 103 ? 11.963 -7.059 -10.046 1.00 91.06 103 TYR A N 1
ATOM 794 C CA . TYR A 1 103 ? 12.802 -8.195 -10.456 1.00 91.06 103 TYR A CA 1
ATOM 795 C C . TYR A 1 103 ? 12.333 -8.880 -11.751 1.00 91.06 103 TYR A C 1
ATOM 797 O O . TYR A 1 103 ? 12.815 -9.961 -12.081 1.00 91.06 103 TYR A O 1
ATOM 805 N N . ASP A 1 104 ? 11.392 -8.281 -12.483 1.00 88.00 104 ASP A N 1
ATOM 806 C CA . ASP A 1 104 ? 10.833 -8.813 -13.731 1.00 88.00 104 ASP A CA 1
ATOM 807 C C . ASP A 1 104 ? 10.058 -10.143 -13.582 1.00 88.00 104 ASP A C 1
ATOM 809 O O . ASP A 1 104 ? 9.702 -10.807 -14.558 1.00 88.00 104 ASP A O 1
ATOM 813 N N . LEU A 1 105 ? 9.710 -10.527 -12.349 1.00 91.44 105 LEU A N 1
ATOM 814 C CA . LEU A 1 105 ? 8.971 -11.750 -12.020 1.00 91.44 105 LEU A CA 1
ATOM 815 C C . LEU A 1 105 ? 7.454 -11.537 -12.156 1.00 91.44 105 LEU A C 1
ATOM 817 O O . LEU A 1 105 ? 6.693 -11.676 -11.194 1.00 91.44 105 LEU A O 1
ATOM 821 N N . VAL A 1 106 ? 6.996 -11.205 -13.366 1.00 87.62 106 VAL A N 1
ATOM 822 C CA . VAL A 1 106 ? 5.610 -10.768 -13.633 1.00 87.62 106 VAL A CA 1
ATOM 823 C C . VAL A 1 106 ? 4.560 -11.783 -13.197 1.00 87.62 106 VAL A C 1
ATOM 825 O O . VAL A 1 106 ? 3.599 -11.401 -12.543 1.00 87.62 106 VAL A O 1
ATOM 828 N N . TRP A 1 107 ? 4.743 -13.074 -13.483 1.00 91.00 107 TRP A N 1
ATOM 829 C CA . TRP A 1 107 ? 3.763 -14.098 -13.099 1.00 91.00 107 TRP A CA 1
ATOM 830 C C . TRP A 1 107 ? 3.563 -14.185 -11.581 1.00 91.00 107 TRP A C 1
ATOM 832 O O . TRP A 1 107 ? 2.432 -14.265 -11.104 1.00 91.00 107 TRP A O 1
ATOM 842 N N . LEU A 1 108 ? 4.651 -14.111 -10.809 1.00 93.62 108 LEU A N 1
ATOM 843 C CA . LEU A 1 108 ? 4.579 -14.088 -9.346 1.00 93.62 108 LEU A CA 1
ATOM 844 C C . LEU A 1 108 ? 3.993 -12.763 -8.843 1.00 93.62 108 LEU A C 1
ATOM 846 O O . LEU A 1 108 ? 3.199 -12.748 -7.902 1.00 93.62 108 LEU A O 1
ATOM 850 N N . SER A 1 109 ? 4.336 -11.655 -9.500 1.00 92.94 109 SER A N 1
ATOM 851 C CA . SER A 1 109 ? 3.759 -10.336 -9.236 1.00 92.94 109 SER A CA 1
ATOM 852 C C . SER A 1 109 ? 2.233 -10.341 -9.434 1.00 92.94 109 SER A C 1
ATOM 854 O O . SER A 1 109 ? 1.497 -9.813 -8.598 1.00 92.94 109 SER A O 1
ATOM 856 N N . THR A 1 110 ? 1.722 -11.035 -10.457 1.00 92.38 110 THR A N 1
ATOM 857 C CA . THR A 1 110 ? 0.279 -11.235 -10.667 1.00 92.38 110 THR A CA 1
ATOM 858 C C . THR A 1 110 ? -0.366 -12.009 -9.518 1.00 92.38 110 THR A C 1
ATOM 860 O O . THR A 1 110 ? -1.442 -11.629 -9.059 1.00 92.38 110 THR A O 1
ATOM 863 N N . VAL A 1 111 ? 0.287 -13.051 -8.993 1.00 96.94 111 VAL A N 1
ATOM 864 C CA . VAL A 1 111 ? -0.218 -13.773 -7.810 1.00 96.94 111 VAL A CA 1
ATOM 865 C C . VAL A 1 111 ? -0.326 -12.832 -6.607 1.00 96.94 111 VAL A C 1
ATOM 867 O O . VAL A 1 111 ? -1.351 -12.830 -5.927 1.00 96.94 111 VAL A O 1
ATOM 870 N N . ALA A 1 112 ? 0.671 -11.972 -6.379 1.00 96.19 112 ALA A N 1
ATOM 871 C CA . ALA A 1 112 ? 0.606 -10.965 -5.320 1.00 96.19 112 ALA A CA 1
ATOM 872 C C . ALA A 1 112 ? -0.558 -9.974 -5.530 1.00 96.19 112 ALA A C 1
ATOM 874 O O . ALA A 1 112 ? -1.281 -9.676 -4.578 1.00 96.19 112 ALA A O 1
ATOM 875 N N . MET A 1 113 ? -0.822 -9.537 -6.769 1.00 95.06 113 MET A N 1
ATOM 876 C CA . MET A 1 113 ? -2.002 -8.716 -7.082 1.00 95.06 113 MET A CA 1
ATOM 877 C C . MET A 1 113 ? -3.325 -9.427 -6.761 1.00 95.06 113 MET A C 1
ATOM 879 O O . MET A 1 113 ? -4.237 -8.803 -6.218 1.00 95.06 113 MET A O 1
ATOM 883 N N . LEU A 1 114 ? -3.439 -10.729 -7.043 1.00 97.56 114 LEU A N 1
ATOM 884 C CA . LEU A 1 114 ? -4.633 -11.508 -6.690 1.00 97.56 114 LEU A CA 1
ATOM 885 C C . LEU A 1 114 ? -4.835 -11.587 -5.171 1.00 97.56 114 LEU A C 1
ATOM 887 O O . LEU A 1 114 ? -5.972 -11.530 -4.702 1.00 97.56 114 LEU A O 1
ATOM 891 N N . VAL A 1 115 ? -3.751 -11.655 -4.392 1.00 97.50 115 VAL A N 1
ATOM 892 C CA . VAL A 1 115 ? -3.821 -11.602 -2.922 1.00 97.50 115 VAL A CA 1
ATOM 893 C C . VAL A 1 115 ? -4.317 -10.235 -2.443 1.00 97.50 115 VAL A C 1
ATOM 895 O O . VAL A 1 115 ? -5.185 -10.188 -1.569 1.00 97.50 115 VAL A O 1
ATOM 898 N N . ILE A 1 116 ? -3.838 -9.133 -3.035 1.00 96.31 116 ILE A N 1
ATOM 899 C CA . ILE A 1 116 ? -4.353 -7.781 -2.744 1.00 96.31 116 ILE A CA 1
ATOM 900 C C . ILE A 1 116 ? -5.857 -7.722 -3.037 1.00 96.31 116 ILE A C 1
ATOM 902 O O . ILE A 1 116 ? -6.633 -7.288 -2.185 1.00 96.31 116 ILE A O 1
ATOM 906 N N . LEU A 1 117 ? -6.283 -8.199 -4.211 1.00 96.75 117 LEU A N 1
ATOM 907 C CA . LEU A 1 117 ? -7.691 -8.213 -4.612 1.00 96.75 117 LEU A CA 1
ATOM 908 C C . LEU A 1 117 ? -8.550 -9.019 -3.631 1.00 96.75 117 LEU A C 1
ATOM 910 O O . LEU A 1 117 ? -9.595 -8.546 -3.183 1.00 96.75 117 LEU A O 1
ATOM 914 N N . TYR A 1 118 ? -8.099 -10.215 -3.259 1.00 97.31 118 TYR A N 1
ATOM 915 C CA . TYR A 1 118 ? -8.801 -11.049 -2.292 1.00 97.31 118 TYR A CA 1
ATOM 916 C C . TYR A 1 118 ? -8.920 -10.361 -0.927 1.00 97.31 118 TYR A C 1
ATOM 918 O O . TYR A 1 118 ? -10.007 -10.330 -0.343 1.00 97.31 118 TYR A O 1
ATOM 926 N N . ALA A 1 119 ? -7.840 -9.742 -0.442 1.00 95.69 119 ALA A N 1
ATOM 927 C CA . ALA A 1 119 ? -7.861 -8.986 0.805 1.00 95.69 119 ALA A CA 1
ATOM 928 C C . ALA A 1 119 ? -8.871 -7.828 0.753 1.00 95.69 119 ALA A C 1
ATOM 930 O O . ALA A 1 119 ? -9.650 -7.654 1.692 1.00 95.69 119 ALA A O 1
ATOM 931 N N . LEU A 1 120 ? -8.932 -7.091 -0.359 1.00 93.94 120 LEU A N 1
ATOM 932 C CA . LEU A 1 120 ? -9.896 -6.004 -0.556 1.00 93.94 120 LEU A CA 1
ATOM 933 C C . LEU A 1 120 ? -11.347 -6.500 -0.575 1.00 93.94 120 LEU A C 1
ATOM 935 O O . LEU A 1 120 ? -12.203 -5.903 0.081 1.00 93.94 120 LEU A O 1
ATOM 939 N N . ILE A 1 121 ? -11.631 -7.614 -1.255 1.00 94.44 121 ILE A N 1
ATOM 940 C CA . ILE A 1 121 ? -12.965 -8.237 -1.247 1.00 94.44 121 ILE A CA 1
ATOM 941 C C . ILE A 1 121 ? -13.362 -8.615 0.184 1.00 94.44 121 ILE A C 1
ATOM 943 O O . ILE A 1 121 ? -14.493 -8.365 0.609 1.0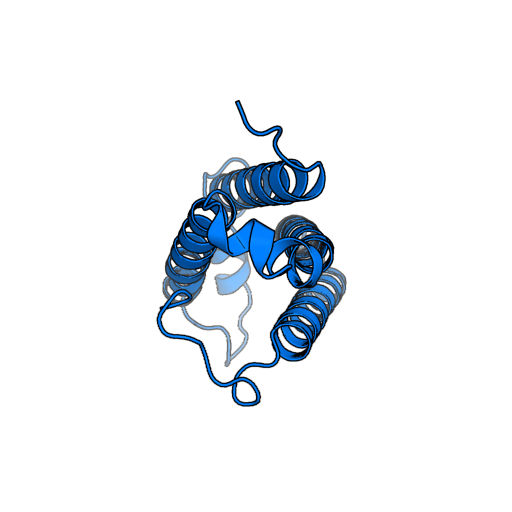0 94.44 121 ILE A O 1
ATOM 947 N N . MET A 1 122 ? -12.435 -9.187 0.953 1.00 93.94 122 MET A N 1
ATOM 948 C CA . MET A 1 122 ? -12.691 -9.555 2.343 1.00 93.94 122 MET A CA 1
ATOM 949 C C . MET A 1 122 ? -12.942 -8.331 3.224 1.00 93.94 122 MET A C 1
ATOM 951 O O . MET A 1 122 ? -13.892 -8.351 4.008 1.00 93.94 122 MET A O 1
ATOM 955 N N . ILE A 1 123 ? -12.174 -7.250 3.058 1.00 91.81 123 ILE A N 1
ATOM 956 C CA . ILE A 1 123 ? -12.409 -5.969 3.744 1.00 91.81 123 ILE A CA 1
ATOM 957 C C . ILE A 1 123 ? -13.810 -5.441 3.422 1.00 91.81 123 ILE A C 1
ATOM 959 O O . ILE A 1 123 ? -14.577 -5.146 4.340 1.00 91.81 123 ILE A O 1
ATOM 963 N N . TYR A 1 124 ? -14.176 -5.389 2.139 1.00 90.31 124 TYR A N 1
ATOM 964 C CA . TYR A 1 124 ? -15.483 -4.909 1.688 1.00 90.31 124 TYR A CA 1
ATOM 965 C C . TYR A 1 124 ? -16.635 -5.707 2.316 1.00 90.31 124 TYR A C 1
ATOM 967 O O . TYR A 1 124 ? -17.557 -5.135 2.907 1.00 90.31 124 TYR A O 1
ATOM 975 N N . ARG A 1 125 ? -16.551 -7.044 2.271 1.00 90.44 125 ARG A N 1
ATOM 976 C CA . ARG A 1 125 ? -17.565 -7.937 2.855 1.00 90.44 125 ARG A CA 1
ATOM 977 C C . ARG A 1 125 ? -17.643 -7.816 4.375 1.00 90.44 125 ARG A C 1
ATOM 979 O O . ARG A 1 125 ? -18.737 -7.859 4.931 1.00 90.44 125 ARG A O 1
ATOM 986 N N . ARG A 1 126 ? -16.506 -7.662 5.059 1.00 87.88 126 ARG A N 1
ATOM 987 C CA . ARG A 1 126 ? -16.441 -7.531 6.526 1.00 87.88 126 ARG A CA 1
ATOM 988 C C . ARG A 1 126 ? -16.971 -6.183 7.009 1.00 87.88 126 ARG A C 1
ATOM 990 O O . ARG A 1 126 ? -17.532 -6.125 8.101 1.00 87.88 126 ARG A O 1
ATOM 997 N N . LEU A 1 127 ? -16.818 -5.126 6.215 1.00 85.69 127 LEU A N 1
ATOM 998 C CA . LEU A 1 127 ? -17.388 -3.811 6.512 1.00 85.69 127 LEU A CA 1
ATOM 999 C C . LEU A 1 127 ? -18.913 -3.777 6.335 1.00 85.69 127 LEU A C 1
ATOM 1001 O O . LEU A 1 127 ? -19.570 -2.962 6.979 1.00 85.69 127 LEU A O 1
ATOM 1005 N N . GLY A 1 128 ? -19.489 -4.677 5.530 1.00 81.56 128 GLY A N 1
ATOM 1006 C CA . GLY A 1 128 ? -20.937 -4.723 5.303 1.00 81.56 128 GLY A CA 1
ATOM 1007 C C . GLY A 1 128 ? -21.450 -3.473 4.586 1.00 81.56 128 GLY A C 1
ATOM 1008 O O . GLY A 1 128 ? -22.533 -2.974 4.899 1.00 81.56 128 GLY A O 1
ATOM 1009 N N . ILE A 1 129 ? -20.644 -2.935 3.664 1.00 77.25 129 ILE A N 1
ATOM 1010 C CA . ILE A 1 129 ? -20.964 -1.726 2.899 1.00 77.25 129 ILE A CA 1
ATOM 1011 C C . ILE A 1 129 ? -22.285 -1.955 2.148 1.00 77.25 129 ILE A C 1
ATOM 1013 O O . ILE A 1 129 ? -22.442 -2.953 1.451 1.00 77.25 129 ILE A O 1
ATOM 1017 N N . GLY A 1 130 ? -23.252 -1.052 2.338 1.00 72.75 130 GLY A N 1
ATOM 1018 C CA . GLY A 1 130 ? -24.594 -1.145 1.745 1.00 72.75 130 GLY A CA 1
ATOM 1019 C C . GLY A 1 130 ? -25.597 -2.027 2.502 1.00 72.75 130 GLY A C 1
ATOM 1020 O O . GLY A 1 130 ? -26.763 -2.059 2.128 1.00 72.75 130 GLY A O 1
ATOM 1021 N N . GLN A 1 131 ? -25.181 -2.712 3.573 1.00 70.44 131 GLN A N 1
ATOM 1022 C CA . GLN A 1 131 ? -26.061 -3.556 4.400 1.00 70.44 131 GLN A CA 1
ATOM 1023 C C . GLN A 1 131 ? -26.316 -2.979 5.798 1.00 70.44 131 GLN A C 1
ATOM 1025 O O . GLN A 1 131 ? -27.189 -3.461 6.516 1.00 70.44 131 GLN A O 1
ATOM 1030 N N . ARG A 1 132 ? -25.554 -1.958 6.205 1.00 65.12 132 ARG A N 1
ATOM 1031 C CA . ARG A 1 132 ? -25.661 -1.326 7.523 1.00 65.12 132 ARG A CA 1
ATOM 1032 C C . ARG A 1 132 ? -26.197 0.093 7.411 1.00 65.12 132 ARG A C 1
ATOM 1034 O O . ARG A 1 132 ? -25.666 0.899 6.650 1.00 65.12 132 ARG A O 1
ATOM 1041 N N . THR A 1 133 ? -27.212 0.408 8.211 1.00 65.94 133 THR A N 1
ATOM 1042 C CA . THR A 1 133 ? -27.605 1.789 8.501 1.00 65.94 133 THR A CA 1
ATOM 1043 C C . THR A 1 133 ? -26.521 2.415 9.372 1.00 65.94 133 THR A C 1
ATOM 1045 O O . THR A 1 133 ? -26.373 2.035 10.530 1.00 65.94 133 THR A O 1
ATOM 1048 N N . ILE A 1 134 ? -25.731 3.317 8.788 1.00 66.44 134 ILE A N 1
ATOM 1049 C CA . ILE A 1 134 ? -24.695 4.078 9.497 1.00 66.44 134 ILE A CA 1
ATOM 1050 C C . ILE A 1 134 ? -25.406 5.003 10.486 1.00 66.44 134 ILE A C 1
ATOM 1052 O O . ILE A 1 134 ? -26.190 5.857 10.060 1.00 66.44 134 ILE A O 1
ATOM 1056 N N .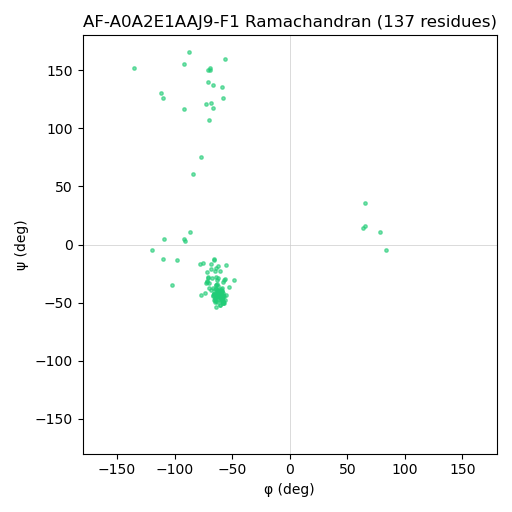 ASP A 1 135 ? -25.162 4.815 11.781 1.00 62.72 135 ASP A N 1
ATOM 1057 C CA . ASP A 1 135 ? -25.731 5.684 12.811 1.00 62.72 135 ASP A CA 1
ATOM 1058 C C . ASP A 1 135 ? -25.090 7.083 12.734 1.00 62.72 135 ASP A C 1
ATOM 1060 O O . ASP A 1 135 ? -23.945 7.236 12.306 1.00 62.72 135 ASP A O 1
ATOM 1064 N N . TRP A 1 136 ? -25.806 8.133 13.137 1.00 58.97 136 TRP A N 1
ATOM 1065 C CA . TRP A 1 136 ? -25.332 9.523 13.035 1.00 58.97 136 TRP A CA 1
ATOM 1066 C C . TRP A 1 136 ? -24.044 9.786 13.822 1.00 58.97 136 TRP A C 1
ATOM 1068 O O . TRP A 1 136 ? -23.303 10.703 13.484 1.00 58.97 136 TRP A O 1
ATOM 1078 N N . GLN A 1 137 ? -23.758 8.970 14.838 1.00 60.41 137 GLN A N 1
ATOM 1079 C CA . GLN A 1 137 ? -22.507 9.014 15.600 1.00 60.41 137 GLN A CA 1
ATOM 1080 C C . GLN A 1 137 ? -21.305 8.421 14.836 1.00 60.41 137 GLN A C 1
ATOM 1082 O O . GLN A 1 137 ? -20.159 8.646 15.229 1.00 60.41 137 GLN A O 1
ATOM 1087 N N . GLU A 1 138 ? -21.555 7.662 13.764 1.00 56.81 138 GLU A N 1
ATOM 1088 C CA . GLU A 1 138 ? -20.544 7.060 12.887 1.00 56.81 138 GLU A CA 1
ATOM 1089 C C . GLU A 1 138 ? -20.267 7.872 11.603 1.00 56.81 138 GLU A C 1
ATOM 1091 O O . GLU A 1 138 ? -19.272 7.580 10.933 1.00 56.81 138 GLU A O 1
ATOM 1096 N N . ARG A 1 139 ? -21.123 8.853 11.258 1.00 54.12 139 ARG A N 1
ATOM 1097 C CA . ARG A 1 139 ? -20.945 9.790 10.124 1.00 54.12 139 ARG A CA 1
ATOM 1098 C C . ARG A 1 139 ? -19.877 10.847 10.414 1.00 54.12 139 ARG A C 1
ATOM 1100 O O . ARG A 1 139 ? -19.135 11.173 9.462 1.00 54.12 139 ARG A O 1
#

Mean predicted aligned error: 6.7 Å

pLDDT: mean 83.96, std 11.85, range [41.97, 97.56]

Radius of gyration: 17.04 Å; Cα contacts (8 Å, |Δi|>4): 121; chains: 1; bounding box: 46×24×54 Å